Protein AF-A0AAP7FP00-F1 (afdb_monomer_lite)

Structure (mmCIF, N/CA/C/O backbone):
data_AF-A0AAP7FP00-F1
#
_entry.id   AF-A0AAP7FP00-F1
#
loop_
_atom_site.group_PDB
_atom_site.id
_atom_site.type_symbol
_atom_site.label_atom_id
_atom_site.label_alt_id
_atom_site.label_comp_id
_atom_site.label_asym_id
_atom_site.label_entity_id
_atom_site.label_seq_id
_atom_site.pdbx_PDB_ins_code
_atom_site.Cartn_x
_atom_site.Cartn_y
_atom_site.Cartn_z
_atom_site.occupancy
_atom_site.B_iso_or_equiv
_atom_site.auth_seq_id
_atom_site.auth_comp_id
_atom_site.auth_asym_id
_atom_site.auth_atom_id
_atom_site.pdbx_PDB_model_num
ATOM 1 N N . MET A 1 1 ? 30.763 23.351 -30.360 1.00 37.38 1 MET A N 1
ATOM 2 C CA . MET A 1 1 ? 30.564 22.016 -29.754 1.00 37.38 1 MET A CA 1
ATOM 3 C C . MET A 1 1 ? 30.965 22.051 -28.287 1.00 37.38 1 MET A C 1
ATOM 5 O O . MET A 1 1 ? 32.145 21.996 -27.986 1.00 37.38 1 MET A O 1
ATOM 9 N N . LYS A 1 2 ? 30.008 22.188 -27.377 1.00 38.06 2 LYS A N 1
ATOM 10 C CA . LYS A 1 2 ? 30.134 21.856 -25.949 1.00 38.06 2 LYS A CA 1
ATOM 11 C C . LYS A 1 2 ? 28.722 21.447 -25.527 1.00 38.06 2 LYS A C 1
ATOM 13 O O . LYS A 1 2 ? 27.784 21.987 -26.097 1.00 38.06 2 LYS A O 1
ATOM 18 N N . TYR A 1 3 ? 28.586 20.482 -24.622 1.00 38.25 3 TYR A N 1
ATOM 19 C CA . TYR A 1 3 ? 27.339 19.786 -24.247 1.00 38.25 3 TYR A CA 1
ATOM 20 C C . TYR A 1 3 ? 26.974 18.535 -25.073 1.00 38.25 3 TYR A C 1
ATOM 22 O O . TYR A 1 3 ? 25.816 18.309 -25.406 1.00 38.25 3 TYR A O 1
ATOM 30 N N . HIS A 1 4 ? 27.937 17.646 -25.326 1.00 42.97 4 HIS A N 1
ATOM 31 C CA . HIS A 1 4 ? 27.623 16.214 -25.245 1.00 42.97 4 HIS A CA 1
ATOM 32 C C . HIS A 1 4 ? 27.844 15.799 -23.794 1.00 42.97 4 HIS A C 1
ATOM 34 O O . HIS A 1 4 ? 28.919 15.346 -23.430 1.00 42.97 4 HIS A O 1
ATOM 40 N N . ILE A 1 5 ? 26.859 16.091 -22.945 1.00 43.72 5 ILE A N 1
ATOM 41 C CA . ILE A 1 5 ? 26.815 15.535 -21.595 1.00 43.72 5 ILE A CA 1
ATOM 42 C C . ILE A 1 5 ? 26.279 14.115 -21.743 1.00 43.72 5 ILE A C 1
ATOM 44 O O . ILE A 1 5 ? 25.229 13.915 -22.361 1.00 43.72 5 ILE A O 1
ATOM 48 N N . ASP A 1 6 ? 27.019 13.159 -21.196 1.00 47.84 6 ASP A N 1
ATOM 49 C CA . ASP A 1 6 ? 26.697 11.745 -21.054 1.00 47.84 6 ASP A CA 1
ATOM 50 C C . ASP A 1 6 ? 25.234 11.504 -20.663 1.00 47.84 6 ASP A C 1
ATOM 52 O O . ASP A 1 6 ? 24.853 11.476 -19.491 1.00 47.84 6 ASP A O 1
ATOM 56 N N . SER A 1 7 ? 24.370 11.315 -21.666 1.00 55.03 7 SER A N 1
ATOM 57 C CA . SER A 1 7 ? 22.957 11.018 -21.405 1.00 55.03 7 SER A CA 1
ATOM 58 C C . SER A 1 7 ? 22.796 9.677 -20.682 1.00 55.03 7 SER A C 1
ATOM 60 O O . SER A 1 7 ? 21.830 9.487 -19.953 1.00 55.03 7 SER A O 1
ATOM 62 N N . THR A 1 8 ? 23.768 8.770 -20.819 1.00 53.62 8 THR A N 1
ATOM 63 C CA . THR A 1 8 ? 23.785 7.460 -20.164 1.00 53.62 8 THR A CA 1
ATOM 64 C C . THR A 1 8 ? 24.099 7.538 -18.672 1.00 53.62 8 THR A C 1
ATOM 66 O O . THR A 1 8 ? 23.373 6.918 -17.901 1.00 53.62 8 THR A O 1
ATOM 69 N N . GLU A 1 9 ? 25.082 8.333 -18.238 1.00 54.38 9 GLU A N 1
ATOM 70 C CA . GLU A 1 9 ? 25.402 8.485 -16.806 1.00 54.38 9 GLU A CA 1
ATOM 71 C C . GLU A 1 9 ? 24.261 9.168 -16.040 1.00 54.38 9 GLU A C 1
ATOM 73 O O . GLU A 1 9 ? 23.864 8.715 -14.965 1.00 54.38 9 GLU A O 1
ATOM 78 N N . ASN A 1 10 ? 23.646 10.197 -16.633 1.00 59.78 10 ASN A N 1
ATOM 79 C CA . ASN A 1 10 ? 22.464 10.843 -16.056 1.00 59.78 10 ASN A CA 1
ATOM 80 C C . ASN A 1 10 ? 21.266 9.882 -15.951 1.00 59.78 10 ASN A C 1
ATOM 82 O O . ASN A 1 10 ? 20.511 9.923 -14.977 1.00 59.78 10 ASN A O 1
ATOM 86 N N . LEU A 1 11 ? 21.089 8.989 -16.930 1.00 58.97 11 LEU A N 1
ATOM 87 C CA . LEU A 1 11 ? 20.065 7.943 -16.869 1.00 58.97 11 LEU A CA 1
ATOM 88 C C . LEU A 1 11 ? 20.378 6.910 -15.775 1.00 58.97 11 LEU A C 1
ATOM 90 O O . LEU A 1 11 ? 19.474 6.515 -15.040 1.00 58.97 11 LEU A O 1
ATOM 94 N N . GLU A 1 12 ? 21.633 6.494 -15.617 1.00 60.78 12 GLU A N 1
ATOM 95 C CA . GLU A 1 12 ? 22.056 5.528 -14.593 1.00 60.78 12 GLU A CA 1
ATOM 96 C C . GLU A 1 12 ? 21.950 6.074 -13.166 1.00 60.78 12 GLU A C 1
ATOM 98 O O . GLU A 1 12 ? 21.485 5.365 -12.261 1.00 60.78 12 GLU A O 1
ATOM 103 N N . PHE A 1 13 ? 22.290 7.349 -12.969 1.00 58.84 13 PHE A N 1
ATOM 104 C CA . PHE A 1 13 ? 22.076 8.059 -11.713 1.00 58.84 13 PHE A CA 1
ATOM 105 C C . PHE A 1 13 ? 20.584 8.100 -11.348 1.00 58.84 13 PHE A C 1
ATOM 107 O O . PHE A 1 13 ? 20.200 7.732 -10.233 1.00 58.84 13 PHE A O 1
ATOM 114 N N . ASN A 1 14 ? 19.722 8.441 -12.312 1.00 66.62 14 ASN A N 1
ATOM 115 C CA . ASN A 1 14 ? 18.273 8.484 -12.111 1.00 66.62 14 ASN A CA 1
ATOM 116 C C . ASN A 1 14 ? 17.673 7.102 -11.801 1.00 66.62 14 ASN A C 1
ATOM 118 O O . ASN A 1 14 ? 16.837 6.990 -10.904 1.00 66.62 14 ASN A O 1
ATOM 122 N N . ILE A 1 15 ? 18.136 6.031 -12.461 1.00 66.44 15 ILE A N 1
ATOM 123 C CA . ILE A 1 15 ? 17.717 4.652 -12.144 1.00 66.44 15 ILE A CA 1
ATOM 124 C C . ILE A 1 15 ? 18.104 4.277 -10.715 1.00 66.44 15 ILE A C 1
ATOM 126 O O . ILE A 1 15 ? 17.307 3.677 -9.993 1.00 66.44 15 ILE A O 1
ATOM 130 N N . SER A 1 16 ? 19.338 4.580 -10.310 1.00 69.94 16 SER A N 1
ATOM 131 C CA . SER A 1 16 ? 19.844 4.234 -8.980 1.00 69.94 16 SER A CA 1
ATOM 132 C C . SER A 1 16 ? 19.058 4.952 -7.884 1.00 69.94 16 SER A C 1
ATOM 134 O O . SER A 1 16 ? 18.719 4.345 -6.866 1.00 69.94 16 SER A O 1
ATOM 136 N N . ASN A 1 17 ? 18.690 6.212 -8.122 1.00 75.25 17 ASN A N 1
ATOM 137 C CA . ASN A 1 17 ? 17.826 6.969 -7.225 1.00 75.25 17 ASN A CA 1
ATOM 138 C C . ASN A 1 17 ? 16.401 6.394 -7.169 1.00 75.25 17 ASN A C 1
ATOM 140 O O . ASN A 1 17 ? 15.854 6.222 -6.081 1.00 75.25 17 ASN A O 1
ATOM 144 N N . GLU A 1 18 ? 15.815 6.019 -8.309 1.00 72.94 18 GLU A N 1
ATOM 145 C CA . GLU A 1 18 ? 14.490 5.385 -8.324 1.00 72.94 18 GLU A CA 1
ATOM 146 C C . GLU A 1 18 ? 14.483 3.993 -7.685 1.00 72.94 18 GLU A C 1
ATOM 148 O O . GLU A 1 18 ? 13.522 3.643 -7.007 1.00 72.94 18 GLU A O 1
ATOM 153 N N . LYS A 1 19 ? 15.570 3.215 -7.786 1.00 73.69 19 LYS A N 1
ATOM 154 C CA . LYS A 1 19 ? 15.710 1.953 -7.038 1.00 73.69 19 LYS A CA 1
ATOM 155 C C . LYS A 1 19 ? 15.646 2.178 -5.526 1.00 73.69 19 LYS A C 1
ATOM 157 O O . LYS A 1 19 ? 14.977 1.419 -4.832 1.00 73.69 19 LYS A O 1
ATOM 162 N N . ARG A 1 20 ? 16.312 3.217 -5.007 1.00 78.44 20 ARG A N 1
ATOM 163 C CA . ARG A 1 20 ? 16.251 3.557 -3.573 1.00 78.44 20 ARG A CA 1
ATOM 164 C C . ARG A 1 20 ? 14.840 3.966 -3.157 1.00 78.44 20 ARG A C 1
ATOM 166 O O . ARG A 1 20 ? 14.362 3.508 -2.123 1.00 78.44 20 ARG A O 1
ATOM 173 N N . LYS A 1 21 ? 14.160 4.767 -3.981 1.00 82.38 21 LYS A N 1
ATOM 174 C CA . LYS A 1 21 ? 12.763 5.150 -3.742 1.00 82.38 21 LYS A CA 1
ATOM 175 C C . LYS A 1 21 ? 11.804 3.960 -3.812 1.00 82.38 21 LYS A C 1
ATOM 177 O O . LYS A 1 21 ? 10.871 3.921 -3.028 1.00 82.38 21 LYS A O 1
ATOM 182 N N . ASP A 1 22 ? 12.034 2.974 -4.679 1.00 80.94 22 ASP A N 1
ATOM 183 C CA . ASP A 1 22 ? 11.226 1.744 -4.720 1.00 80.94 22 ASP A CA 1
ATOM 184 C C . ASP A 1 22 ? 11.371 0.909 -3.450 1.00 80.94 22 ASP A C 1
ATOM 186 O O . ASP A 1 22 ? 10.375 0.445 -2.905 1.00 80.94 22 ASP A O 1
ATOM 190 N N . VAL A 1 23 ? 12.600 0.746 -2.950 1.00 84.00 23 VAL A N 1
ATOM 191 C CA . VAL A 1 23 ? 12.840 0.048 -1.677 1.00 84.00 23 VAL A CA 1
ATOM 192 C C . VAL A 1 23 ? 12.149 0.782 -0.528 1.00 84.00 23 VAL A C 1
ATOM 194 O O . VAL A 1 23 ? 11.542 0.149 0.332 1.00 84.00 23 VAL A O 1
ATOM 197 N N . GLN A 1 24 ? 12.204 2.115 -0.531 1.00 87.31 24 GLN A N 1
ATOM 198 C CA . GLN A 1 24 ? 11.508 2.938 0.452 1.00 87.31 24 GLN A CA 1
ATOM 199 C C . GLN A 1 24 ? 9.979 2.778 0.352 1.00 87.31 24 GLN A C 1
ATOM 201 O O . GLN A 1 24 ? 9.337 2.501 1.361 1.00 87.31 24 GLN A O 1
ATOM 206 N N . ARG A 1 25 ? 9.407 2.837 -0.858 1.00 87.62 25 ARG A N 1
ATOM 207 C CA . ARG A 1 25 ? 7.975 2.602 -1.108 1.00 87.62 25 ARG A CA 1
ATOM 208 C C . ARG A 1 25 ? 7.524 1.213 -0.654 1.00 87.62 25 ARG A C 1
ATOM 210 O O . ARG A 1 25 ? 6.449 1.086 -0.084 1.00 87.62 25 ARG A O 1
ATOM 217 N N . ALA A 1 26 ? 8.336 0.176 -0.863 1.00 86.38 26 ALA A N 1
ATOM 218 C CA . ALA A 1 26 ? 8.019 -1.177 -0.405 1.00 86.38 26 ALA A CA 1
ATOM 219 C C . ALA A 1 26 ? 7.906 -1.255 1.128 1.00 86.38 26 ALA A C 1
ATOM 221 O O . ALA A 1 26 ? 6.952 -1.836 1.642 1.00 86.38 26 ALA A O 1
ATOM 222 N N . ARG A 1 27 ? 8.824 -0.604 1.856 1.00 90.06 27 ARG A N 1
ATOM 223 C CA . ARG A 1 27 ? 8.760 -0.496 3.326 1.00 90.06 27 ARG A CA 1
ATOM 224 C C . ARG A 1 27 ? 7.546 0.303 3.794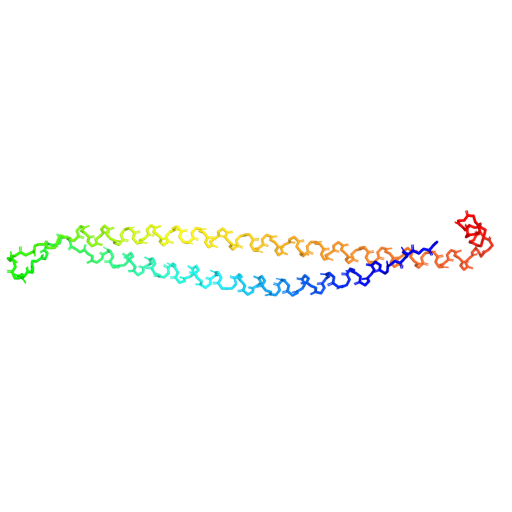 1.00 90.06 27 ARG A C 1
ATOM 226 O O . ARG A 1 27 ? 6.912 -0.055 4.783 1.00 90.06 27 ARG A O 1
ATOM 233 N N . GLU A 1 28 ? 7.210 1.378 3.086 1.00 91.75 28 GLU A N 1
ATOM 234 C CA . GLU A 1 28 ? 6.014 2.177 3.370 1.00 91.75 28 GLU A CA 1
ATOM 235 C C . GLU A 1 28 ? 4.735 1.357 3.167 1.00 91.75 28 GLU A C 1
ATOM 237 O O . GLU A 1 28 ? 3.857 1.390 4.023 1.00 91.75 28 GLU A O 1
ATOM 242 N N . ILE A 1 29 ? 4.651 0.551 2.102 1.00 89.44 29 ILE A N 1
ATOM 243 C CA . ILE A 1 29 ? 3.530 -0.375 1.874 1.00 89.44 29 ILE A CA 1
ATOM 244 C C . ILE A 1 29 ? 3.418 -1.395 3.013 1.00 89.44 29 ILE A C 1
ATOM 246 O O . ILE A 1 29 ? 2.321 -1.632 3.511 1.00 89.44 29 ILE A O 1
ATOM 250 N N . GLU A 1 30 ? 4.530 -1.987 3.449 1.00 92.56 30 GLU A N 1
ATOM 251 C CA . GLU A 1 30 ? 4.553 -2.938 4.569 1.00 92.56 30 GLU A CA 1
ATOM 252 C C . GLU A 1 30 ? 4.079 -2.293 5.881 1.00 92.56 30 GLU A C 1
ATOM 254 O O . GLU A 1 30 ? 3.247 -2.853 6.600 1.00 92.56 30 GLU A O 1
ATOM 259 N N . THR A 1 31 ? 4.534 -1.069 6.147 1.00 94.81 31 THR A N 1
ATOM 260 C CA . THR A 1 31 ? 4.112 -0.277 7.309 1.00 94.81 31 THR A CA 1
ATOM 261 C C . THR A 1 31 ? 2.613 0.030 7.252 1.00 94.81 31 THR A C 1
ATOM 263 O O . THR A 1 31 ? 1.894 -0.199 8.223 1.00 94.81 31 THR A O 1
ATOM 266 N N . VAL A 1 32 ? 2.107 0.485 6.101 1.00 90.69 32 VAL A N 1
ATOM 267 C CA . VAL A 1 32 ? 0.676 0.765 5.900 1.00 90.69 32 VAL A CA 1
ATOM 268 C C . VAL A 1 32 ? -0.162 -0.505 6.051 1.00 90.69 32 VAL A C 1
ATOM 270 O O . VAL A 1 32 ? -1.202 -0.464 6.700 1.00 90.69 32 VAL A O 1
ATOM 273 N N . ASN A 1 33 ? 0.289 -1.644 5.520 1.00 90.19 33 ASN A N 1
ATOM 274 C CA . ASN A 1 33 ? -0.396 -2.929 5.691 1.00 90.19 33 ASN A CA 1
ATOM 275 C C . ASN A 1 33 ? -0.469 -3.353 7.162 1.00 90.19 33 ASN A C 1
ATOM 277 O O . ASN A 1 33 ? -1.507 -3.842 7.604 1.00 90.19 33 ASN A O 1
ATOM 281 N N . THR A 1 34 ? 0.609 -3.136 7.916 1.00 95.69 34 THR A N 1
ATOM 282 C CA . THR A 1 34 ? 0.637 -3.408 9.357 1.00 95.69 34 THR A CA 1
ATOM 283 C C . THR A 1 34 ? -0.398 -2.547 10.076 1.00 95.69 34 THR A C 1
ATOM 285 O O . THR A 1 34 ? -1.231 -3.081 10.799 1.00 95.69 34 THR A 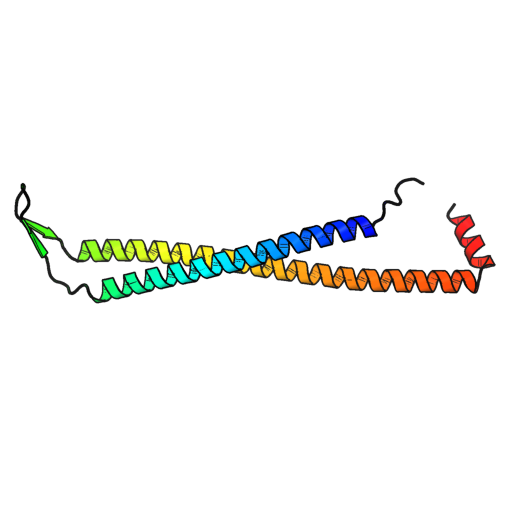O 1
ATOM 288 N N . ASN A 1 35 ? -0.432 -1.242 9.791 1.00 92.88 35 ASN A N 1
ATOM 289 C CA . ASN A 1 35 ? -1.413 -0.325 10.376 1.00 92.88 35 ASN A CA 1
ATOM 290 C C . ASN A 1 35 ? -2.856 -0.700 10.009 1.00 92.88 35 ASN A C 1
ATOM 292 O O . ASN A 1 35 ? -3.719 -0.685 10.878 1.00 92.88 35 ASN A O 1
ATOM 296 N N . ILE A 1 36 ? -3.119 -1.091 8.756 1.00 86.56 36 ILE A N 1
ATOM 297 C CA . ILE A 1 36 ? -4.440 -1.575 8.318 1.00 86.56 36 ILE A CA 1
ATOM 298 C C . ILE A 1 36 ? -4.885 -2.781 9.150 1.00 86.56 36 ILE A C 1
ATOM 300 O O . ILE A 1 36 ? -6.039 -2.837 9.572 1.00 86.56 36 ILE A O 1
ATOM 304 N N . ASN A 1 37 ? -3.992 -3.748 9.371 1.00 87.44 37 ASN A N 1
ATOM 305 C CA . ASN A 1 37 ? -4.313 -4.939 10.153 1.00 87.44 37 ASN A CA 1
ATOM 306 C C . ASN A 1 37 ? -4.572 -4.578 11.618 1.00 87.44 37 ASN A C 1
ATOM 308 O O . ASN A 1 37 ? -5.611 -4.958 12.145 1.00 87.44 37 ASN A O 1
ATOM 312 N N . THR A 1 38 ? -3.717 -3.754 12.227 1.00 92.62 38 THR A N 1
ATOM 313 C CA . THR A 1 38 ? -3.922 -3.262 13.597 1.00 92.62 38 THR A CA 1
ATOM 314 C C . THR A 1 38 ? -5.258 -2.532 13.745 1.00 92.62 38 THR A C 1
ATOM 316 O O . THR A 1 38 ? -6.019 -2.829 14.660 1.00 92.62 38 THR A O 1
ATOM 319 N N . THR A 1 39 ? -5.600 -1.626 12.822 1.00 77.31 39 THR A N 1
ATOM 320 C CA . THR A 1 39 ? -6.889 -0.915 12.840 1.00 77.31 39 THR A CA 1
ATOM 321 C C . THR A 1 39 ? -8.068 -1.882 12.721 1.00 77.31 39 THR A C 1
ATOM 323 O O . THR A 1 39 ? -9.057 -1.723 13.430 1.00 77.31 39 THR A O 1
ATOM 326 N N . ARG A 1 40 ? -7.978 -2.912 11.870 1.00 77.44 40 ARG A N 1
ATOM 327 C CA . ARG A 1 40 ? -9.025 -3.944 11.762 1.00 77.44 40 ARG A CA 1
ATOM 328 C C . ARG A 1 40 ? -9.178 -4.748 13.048 1.00 77.44 40 ARG A C 1
ATOM 330 O O . ARG A 1 40 ? -10.308 -4.990 13.463 1.00 77.44 40 ARG A O 1
ATOM 337 N N . ASP A 1 41 ? -8.074 -5.123 13.681 1.00 86.62 41 ASP A N 1
ATOM 338 C CA . ASP A 1 41 ? -8.097 -5.860 14.944 1.00 86.62 41 ASP A CA 1
ATOM 339 C C . ASP A 1 41 ? -8.724 -5.013 16.062 1.00 86.62 41 ASP A C 1
ATOM 341 O O . ASP A 1 41 ? -9.590 -5.492 16.794 1.00 86.62 41 ASP A O 1
ATOM 345 N N . GLU A 1 4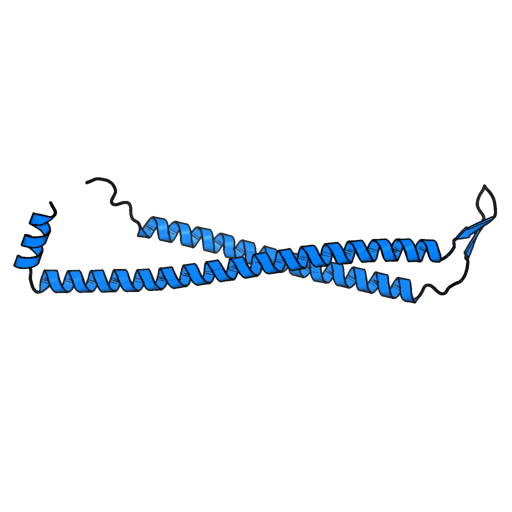2 ? -8.379 -3.724 16.143 1.00 83.81 42 GLU A N 1
ATOM 346 C CA . GLU A 1 42 ? -9.005 -2.775 17.073 1.00 83.81 42 GLU A CA 1
ATOM 347 C C . GLU A 1 42 ? -10.513 -2.637 16.830 1.00 83.81 42 GLU A C 1
ATOM 349 O O . GLU A 1 42 ? -11.297 -2.650 17.783 1.00 83.81 42 GLU A O 1
ATOM 354 N N . MET A 1 43 ? -10.938 -2.551 15.564 1.00 76.19 43 MET A N 1
ATOM 355 C CA . MET A 1 43 ? -12.358 -2.526 15.203 1.00 76.19 43 MET A CA 1
ATOM 356 C C . MET A 1 43 ? -13.072 -3.808 15.645 1.00 76.19 43 MET A C 1
ATOM 358 O O . MET A 1 43 ? -14.151 -3.724 16.227 1.00 76.19 43 MET A O 1
ATOM 362 N N . LEU A 1 44 ? -12.473 -4.984 15.427 1.00 78.00 44 LEU A N 1
ATOM 363 C CA . LEU A 1 44 ? -13.046 -6.271 15.837 1.00 78.00 44 LEU A CA 1
ATOM 364 C C . LEU A 1 44 ? -13.187 -6.379 17.358 1.00 78.00 44 LEU A C 1
ATOM 366 O O . LEU A 1 44 ? -14.246 -6.777 17.841 1.00 78.00 44 LEU A O 1
ATOM 370 N N . ILE A 1 45 ? -12.163 -5.977 18.116 1.00 80.81 45 ILE A N 1
ATOM 371 C CA . ILE A 1 45 ? -12.205 -5.941 19.587 1.00 80.81 45 ILE A CA 1
ATOM 372 C C . ILE A 1 45 ? -13.324 -5.010 20.066 1.00 80.81 45 ILE A C 1
ATOM 374 O O . ILE A 1 45 ? -14.061 -5.331 21.001 1.00 80.81 45 ILE A O 1
ATOM 378 N N . LEU A 1 46 ? -13.471 -3.853 19.421 1.00 79.44 46 LEU A N 1
ATOM 379 C CA . LEU A 1 46 ? -14.495 -2.878 19.768 1.00 79.44 46 LEU A CA 1
ATOM 380 C C . LEU A 1 46 ? -15.904 -3.402 19.468 1.00 79.44 46 LEU A C 1
ATOM 382 O O . LEU A 1 46 ? -16.796 -3.258 20.301 1.00 79.44 46 LEU A O 1
ATOM 386 N N . MET A 1 47 ? -16.097 -4.055 18.320 1.00 73.00 47 MET A N 1
ATOM 387 C CA . MET A 1 47 ? -17.360 -4.698 17.948 1.00 73.00 47 MET A CA 1
ATOM 388 C C . MET A 1 47 ? -17.715 -5.856 18.891 1.00 73.00 47 MET A C 1
ATOM 390 O O . MET A 1 47 ? -18.865 -5.962 19.314 1.00 73.00 47 MET A O 1
ATOM 394 N N . ASP A 1 48 ? -16.742 -6.685 19.277 1.00 79.06 48 ASP A N 1
ATOM 395 C CA . ASP A 1 48 ? -16.924 -7.759 20.261 1.00 79.06 48 ASP A CA 1
ATOM 396 C C . ASP A 1 48 ? -17.322 -7.196 21.636 1.00 79.06 48 ASP A C 1
ATOM 398 O O . ASP A 1 48 ? -18.302 -7.646 22.234 1.00 79.06 48 ASP A O 1
ATOM 402 N N . SER A 1 49 ? -16.649 -6.137 22.097 1.00 79.19 49 SER A N 1
ATOM 403 C CA . SER A 1 49 ? -17.022 -5.395 23.310 1.00 79.19 49 SER A CA 1
ATOM 404 C C . SER A 1 49 ? -18.453 -4.852 23.232 1.00 79.19 49 SER A C 1
ATOM 406 O O . SER A 1 49 ? -19.232 -5.010 24.173 1.00 79.19 49 SER A O 1
ATOM 408 N N . MET A 1 50 ? -18.838 -4.276 22.088 1.00 74.25 50 MET A N 1
ATOM 409 C CA . MET A 1 50 ? -20.195 -3.777 21.850 1.00 74.25 50 MET A CA 1
ATOM 410 C C . MET A 1 50 ? -21.251 -4.882 21.840 1.00 74.25 50 MET A C 1
ATOM 412 O O . MET A 1 50 ? -22.347 -4.658 22.345 1.00 74.25 50 MET A O 1
ATOM 416 N N . SER A 1 51 ? -20.927 -6.073 21.337 1.00 72.69 51 SER A N 1
ATOM 417 C CA . SER A 1 51 ? -21.848 -7.217 21.318 1.00 72.69 51 SER A CA 1
ATOM 418 C C . SER A 1 51 ? -22.162 -7.782 22.711 1.00 72.69 51 SER A C 1
ATOM 420 O O . SER A 1 51 ? -23.209 -8.393 22.905 1.00 72.69 51 SER A O 1
ATOM 422 N N . LYS A 1 52 ? -21.272 -7.554 23.688 1.00 75.50 52 LYS A N 1
ATOM 423 C CA . LYS A 1 52 ? -21.386 -8.030 25.079 1.00 75.50 52 LYS A CA 1
ATOM 424 C C . LYS A 1 52 ? -22.089 -7.037 26.009 1.00 75.50 52 LYS A C 1
ATOM 426 O O . LYS A 1 52 ? -22.321 -7.351 27.175 1.00 75.50 52 LYS A O 1
ATOM 431 N N . MET A 1 53 ? -22.407 -5.839 25.520 1.00 72.25 53 MET A N 1
ATOM 432 C CA . MET A 1 53 ? -23.135 -4.821 26.276 1.00 72.25 53 MET A CA 1
ATOM 433 C C . MET A 1 53 ? -24.639 -5.155 26.307 1.00 72.25 53 MET A C 1
ATOM 435 O O . MET A 1 53 ? -25.399 -4.690 25.463 1.00 72.25 53 MET A O 1
ATOM 439 N N . ASP A 1 54 ? -25.065 -5.974 27.274 1.00 56.59 54 ASP A N 1
ATOM 440 C CA . ASP A 1 54 ? -26.478 -6.312 27.525 1.00 56.59 54 ASP A CA 1
ATOM 441 C C . ASP A 1 54 ? -27.189 -5.195 28.308 1.00 56.59 54 ASP A C 1
ATOM 443 O O . ASP A 1 54 ? -26.667 -4.750 29.327 1.00 56.59 54 ASP A O 1
ATOM 447 N N . GLY A 1 55 ? -28.362 -4.756 27.832 1.00 56.16 55 GLY A N 1
ATOM 448 C CA . GLY A 1 55 ? -29.072 -3.485 28.084 1.00 56.16 55 GLY A CA 1
ATOM 449 C C . GLY A 1 55 ? -29.513 -3.158 29.521 1.00 56.16 55 GLY A C 1
ATOM 450 O O . GLY A 1 55 ? -30.632 -2.701 29.744 1.00 56.16 55 GLY A O 1
ATOM 451 N N . THR A 1 56 ? -28.637 -3.340 30.500 1.00 57.62 56 THR A N 1
ATOM 452 C CA . THR A 1 56 ? -28.852 -3.076 31.923 1.00 57.62 56 THR A CA 1
ATOM 453 C C . THR A 1 56 ? -28.287 -1.714 32.348 1.00 57.62 56 THR A C 1
ATOM 455 O O . THR A 1 56 ? -27.245 -1.257 31.882 1.00 57.62 56 THR A O 1
ATOM 458 N N . VAL A 1 57 ? -28.999 -1.016 33.234 1.00 57.84 57 VAL A N 1
ATOM 459 C CA . VAL A 1 57 ? -28.540 0.249 33.830 1.00 57.84 57 VAL A CA 1
ATOM 460 C C . VAL A 1 57 ? -27.686 -0.085 35.048 1.00 57.84 57 VAL A C 1
ATOM 462 O O . VAL A 1 57 ? -28.168 -0.754 35.962 1.00 57.84 57 VAL A O 1
ATOM 465 N N . THR A 1 58 ? -26.435 0.380 35.085 1.00 63.81 58 THR A N 1
ATOM 466 C CA . THR A 1 58 ? -25.597 0.249 36.282 1.00 63.81 58 THR A CA 1
ATOM 467 C C . THR A 1 58 ? -25.713 1.497 37.144 1.00 63.81 58 THR A C 1
ATOM 469 O O . THR A 1 58 ? -25.782 2.625 36.653 1.00 63.81 58 THR A O 1
ATOM 472 N N . TYR A 1 59 ? -25.765 1.290 38.456 1.00 60.09 59 TYR A N 1
ATOM 473 C CA . TYR A 1 59 ? -25.894 2.355 39.438 1.00 60.09 59 TYR A CA 1
ATOM 474 C C . TYR A 1 59 ? -24.646 2.395 40.312 1.00 60.09 59 TYR A C 1
ATOM 476 O O . TYR A 1 59 ? -24.281 1.395 40.926 1.00 60.09 59 TYR A O 1
ATOM 484 N N . GLU A 1 60 ? -24.015 3.560 40.406 1.00 73.00 60 GLU A N 1
ATOM 485 C CA . GLU A 1 60 ? -22.832 3.784 41.233 1.00 73.00 60 GLU A CA 1
ATOM 486 C C . GLU A 1 60 ? -23.126 4.850 42.290 1.00 73.00 60 GLU A C 1
ATOM 488 O O . GLU A 1 60 ? -23.692 5.908 42.001 1.00 73.00 60 GLU A O 1
ATOM 493 N N . HIS A 1 61 ? -22.738 4.587 43.537 1.00 58.22 61 HIS A N 1
ATOM 494 C CA . HIS A 1 61 ? -22.809 5.592 44.593 1.00 58.22 61 HIS A CA 1
ATOM 495 C C . HIS A 1 61 ? -21.667 6.599 44.434 1.00 58.22 61 HIS A C 1
ATOM 497 O O . HIS A 1 61 ? -20.494 6.233 44.446 1.00 58.22 61 HIS A O 1
ATOM 503 N N . SER A 1 62 ? -22.011 7.880 44.327 1.00 75.44 62 SER A N 1
ATOM 504 C CA . SER A 1 62 ? -21.059 8.991 44.305 1.00 75.44 62 SER A CA 1
ATOM 505 C C . SER A 1 62 ? -21.255 9.902 45.520 1.00 75.44 62 SER A C 1
ATOM 507 O O . SER A 1 62 ? -22.310 9.890 46.155 1.00 75.44 62 SER A O 1
ATOM 509 N N . LYS A 1 63 ? -20.273 10.771 45.803 1.00 78.94 63 LYS A N 1
ATOM 510 C CA . LYS A 1 63 ? -20.394 11.842 46.817 1.00 78.94 63 LYS A CA 1
ATOM 511 C C . LYS A 1 63 ? -21.598 12.775 46.596 1.00 78.94 63 LYS A C 1
ATOM 513 O O . LYS A 1 63 ? -21.969 13.493 47.517 1.00 78.94 63 LYS A O 1
ATOM 518 N N . HIS A 1 64 ? -22.187 12.770 45.400 1.00 76.06 64 HIS A N 1
ATOM 519 C CA . HIS A 1 64 ? -23.313 13.618 45.006 1.00 76.06 64 HIS A CA 1
ATOM 520 C C . HIS A 1 64 ? -24.626 12.834 44.820 1.00 76.06 64 HIS A C 1
ATOM 522 O O . HIS A 1 64 ? -25.594 13.390 44.311 1.00 76.06 64 HIS A O 1
ATOM 528 N N . GLY A 1 65 ? -24.672 11.559 45.229 1.00 73.50 65 GLY A N 1
ATOM 529 C CA . GLY A 1 65 ? -25.850 10.693 45.129 1.00 73.50 65 GLY A CA 1
ATOM 530 C C . GLY A 1 65 ? -25.668 9.496 44.192 1.00 73.50 65 GLY A C 1
ATOM 531 O O . GLY A 1 65 ? -24.551 9.157 43.788 1.00 73.50 65 GLY A O 1
ATOM 532 N N . LEU A 1 66 ? -26.787 8.844 43.870 1.00 58.06 66 LEU A N 1
ATOM 533 C CA . LEU A 1 66 ? -26.877 7.664 43.006 1.00 58.06 66 LEU A CA 1
ATOM 534 C C . LEU A 1 66 ? -26.704 8.077 41.533 1.00 58.06 66 LEU A C 1
ATOM 536 O O . LEU A 1 66 ? -27.557 8.765 40.974 1.00 58.06 66 LEU A O 1
ATOM 540 N N . LYS A 1 67 ? -25.597 7.675 40.902 1.00 65.12 67 LYS A N 1
ATOM 541 C CA . LYS A 1 67 ? -25.318 7.926 39.485 1.00 65.12 67 LYS A CA 1
ATOM 542 C C . LYS A 1 67 ? -25.757 6.716 38.665 1.00 65.12 67 LYS A C 1
ATOM 544 O O . LYS A 1 67 ? -25.205 5.633 38.828 1.00 65.12 67 LYS A O 1
ATOM 549 N N . ALA A 1 68 ? -26.732 6.902 37.782 1.00 54.06 68 ALA A N 1
ATOM 550 C CA . ALA A 1 68 ? -27.078 5.908 36.771 1.00 54.06 68 ALA A CA 1
ATOM 551 C C . ALA A 1 68 ? -26.144 6.065 35.559 1.00 54.06 68 ALA A C 1
ATOM 553 O O . ALA A 1 68 ? -26.110 7.132 34.943 1.00 54.06 68 ALA A O 1
ATOM 554 N N . ASN A 1 69 ? -25.394 5.021 35.213 1.00 61.38 69 ASN A N 1
ATOM 555 C CA . ASN A 1 69 ? -24.641 4.929 33.966 1.00 61.38 69 ASN A CA 1
ATOM 556 C C . ASN A 1 69 ? -25.484 4.119 32.969 1.00 61.38 69 ASN A C 1
ATOM 558 O O . ASN A 1 69 ? -25.654 2.906 33.096 1.00 61.38 69 ASN A O 1
ATOM 562 N N . TYR A 1 70 ? -26.054 4.804 31.977 1.00 58.00 70 TYR A N 1
ATOM 563 C CA . TYR A 1 70 ? -26.767 4.149 30.884 1.00 58.00 70 TYR A CA 1
ATOM 564 C C . TYR A 1 70 ? -25.749 3.547 29.910 1.00 58.00 70 TYR A C 1
ATOM 566 O O . TYR A 1 70 ? -24.915 4.276 29.370 1.00 58.00 70 TYR A O 1
ATOM 574 N N . LEU A 1 71 ? -25.858 2.248 29.612 1.00 58.88 71 LEU A N 1
ATOM 575 C CA . LEU A 1 71 ? -25.055 1.575 28.578 1.00 58.88 71 LEU A CA 1
ATOM 576 C C . LEU A 1 71 ? -25.084 2.284 27.214 1.00 58.88 71 LEU A C 1
ATOM 578 O O . LEU A 1 71 ? -24.120 2.192 26.458 1.00 58.88 71 LEU A O 1
ATOM 582 N N . TYR A 1 72 ? -26.129 3.068 26.926 1.00 58.59 72 TYR A N 1
ATOM 583 C CA . TYR A 1 72 ? -26.206 3.905 25.726 1.00 58.59 72 TYR A CA 1
ATOM 584 C C . TYR A 1 72 ? -25.044 4.900 25.585 1.00 58.59 72 TYR A C 1
ATOM 586 O O . TYR A 1 72 ? -24.630 5.163 24.459 1.00 58.59 72 TYR A O 1
ATOM 594 N N . ALA A 1 73 ? -24.484 5.427 26.682 1.00 63.78 73 ALA A N 1
ATOM 595 C CA . ALA A 1 73 ? -23.325 6.321 26.615 1.00 63.78 73 ALA A CA 1
ATOM 596 C C . ALA A 1 73 ? -22.052 5.559 26.199 1.00 63.78 73 ALA A C 1
ATOM 598 O O . ALA A 1 73 ? -21.364 5.977 25.272 1.00 63.78 73 ALA A O 1
ATOM 599 N N . GLY A 1 74 ? -21.795 4.389 26.799 1.00 71.69 74 GLY A N 1
ATOM 600 C CA . GLY A 1 74 ? -20.658 3.534 26.429 1.00 71.69 74 GLY A CA 1
ATOM 601 C C . GLY A 1 74 ? -20.764 2.984 25.001 1.00 71.69 74 GLY A C 1
ATOM 602 O O . GLY A 1 74 ? -19.779 2.956 24.263 1.00 71.69 74 GLY A O 1
ATOM 603 N N . TYR A 1 75 ? -21.975 2.623 24.570 1.00 71.56 75 TYR A N 1
ATOM 604 C CA . TYR A 1 75 ? -22.245 2.217 23.193 1.00 71.56 75 TYR A CA 1
ATOM 605 C C . TYR A 1 75 ? -22.048 3.373 22.201 1.00 71.56 75 TYR A C 1
ATOM 607 O O . TYR A 1 75 ? -21.440 3.180 21.146 1.00 71.56 75 TYR A O 1
ATOM 615 N N . ALA A 1 76 ? -22.514 4.584 22.527 1.00 72.62 76 ALA A N 1
ATOM 616 C CA . ALA A 1 76 ? -22.321 5.771 21.693 1.00 72.62 76 ALA A CA 1
ATOM 617 C C . ALA A 1 76 ? -20.836 6.145 21.559 1.00 72.62 76 ALA A C 1
ATOM 619 O O . ALA A 1 76 ? -20.371 6.426 20.451 1.00 72.62 76 ALA A O 1
ATOM 620 N N . ASP A 1 77 ? -20.076 6.073 22.653 1.00 81.00 77 ASP A N 1
ATOM 621 C CA . ASP A 1 77 ? -18.632 6.313 22.654 1.00 81.00 77 ASP A CA 1
ATOM 622 C C . ASP A 1 77 ? -17.891 5.287 21.789 1.00 81.00 77 ASP A C 1
ATOM 624 O O . ASP A 1 77 ? -17.053 5.658 20.963 1.00 81.00 77 ASP A O 1
ATOM 628 N N . ASN A 1 78 ? -18.223 4.000 21.920 1.00 79.31 78 ASN A N 1
ATOM 629 C CA . ASN A 1 78 ? -17.628 2.948 21.095 1.00 79.31 78 ASN A CA 1
ATOM 630 C C . ASN A 1 78 ? -18.040 3.073 19.621 1.00 79.31 78 ASN A C 1
ATOM 632 O O . ASN A 1 78 ? -17.199 2.929 18.742 1.00 79.31 78 ASN A O 1
ATOM 636 N N . THR A 1 79 ? -19.279 3.466 19.327 1.00 72.50 79 THR A N 1
ATOM 637 C CA . THR A 1 79 ? -19.716 3.756 17.950 1.00 72.50 79 THR A CA 1
ATOM 638 C C . THR A 1 79 ? -18.926 4.924 17.346 1.00 72.50 79 THR A C 1
ATOM 640 O O . THR A 1 79 ? -18.519 4.878 16.187 1.00 72.50 79 THR A O 1
ATOM 643 N N . SER A 1 80 ? -18.673 5.978 18.128 1.00 80.69 80 SER A N 1
ATOM 644 C CA . SER A 1 80 ? -17.861 7.126 17.704 1.00 80.69 80 SER A CA 1
ATOM 645 C C . SER A 1 80 ? -16.408 6.726 17.426 1.00 80.69 80 SER A C 1
ATOM 647 O O . SER A 1 80 ? -15.830 7.136 16.418 1.00 80.69 80 SER A O 1
ATOM 649 N N . LYS A 1 81 ? -15.822 5.879 18.283 1.00 84.88 81 LYS A N 1
ATOM 650 C CA . LYS A 1 81 ? -14.487 5.301 18.065 1.00 84.88 81 LYS A CA 1
ATOM 651 C C . LYS A 1 81 ? -14.444 4.433 16.806 1.00 84.88 81 LYS A C 1
ATOM 653 O O . LYS A 1 81 ? -13.516 4.592 16.021 1.00 84.88 81 LYS A O 1
ATOM 658 N N . LEU A 1 82 ? -15.458 3.595 16.575 1.00 75.69 82 LEU A N 1
ATOM 659 C CA . LEU A 1 82 ? -15.544 2.744 15.387 1.00 75.69 82 LEU A CA 1
ATOM 660 C C . LEU A 1 82 ? -15.525 3.582 14.102 1.00 75.69 82 LEU A C 1
ATOM 662 O O . LEU A 1 82 ? -14.708 3.318 13.231 1.00 75.69 82 LEU A O 1
ATOM 666 N N . ARG A 1 83 ? -16.309 4.669 14.033 1.00 73.00 83 ARG A N 1
ATOM 667 C CA . ARG A 1 83 ? -16.293 5.587 12.874 1.00 73.00 83 ARG A CA 1
ATOM 668 C C . ARG A 1 83 ? -14.926 6.221 12.618 1.00 73.00 83 ARG A C 1
ATOM 670 O O . ARG A 1 83 ? -14.536 6.422 11.473 1.00 73.00 83 ARG A O 1
ATOM 677 N N . LYS A 1 84 ? -14.184 6.565 13.676 1.00 85.75 84 LYS A N 1
ATOM 678 C CA . LYS A 1 84 ? -12.820 7.106 13.535 1.00 85.75 84 LYS A CA 1
ATOM 679 C C . LYS A 1 84 ? -11.849 6.056 12.995 1.00 85.75 84 LYS A C 1
ATOM 681 O O . LYS A 1 84 ? -10.994 6.392 12.176 1.00 85.75 84 LYS A O 1
ATOM 686 N N . LEU A 1 85 ? -11.993 4.804 13.428 1.00 75.44 85 LEU A N 1
ATOM 687 C CA . LEU A 1 85 ? -11.202 3.687 12.911 1.00 75.44 85 LEU A CA 1
ATOM 688 C C . LEU A 1 85 ? -11.560 3.382 11.450 1.00 75.44 85 LEU A C 1
ATOM 690 O O . LEU A 1 85 ? -10.654 3.194 10.648 1.00 75.44 85 LEU A O 1
ATOM 694 N N . GLU A 1 86 ? -12.841 3.436 11.074 1.00 71.50 86 GLU A N 1
ATOM 695 C CA . GLU A 1 86 ? -13.294 3.309 9.679 1.00 71.50 86 GLU A CA 1
ATOM 696 C C . GLU A 1 86 ? -12.684 4.393 8.781 1.00 71.50 86 GLU A C 1
ATOM 698 O O . GLU A 1 86 ? -12.129 4.077 7.730 1.00 71.50 86 GLU A O 1
ATOM 703 N N . SER A 1 87 ? -12.702 5.655 9.225 1.00 78.06 87 SER A N 1
ATOM 704 C CA . SER A 1 87 ? -12.064 6.767 8.503 1.00 78.06 87 SER A CA 1
ATOM 705 C C . SER A 1 87 ? -10.558 6.545 8.341 1.00 78.06 87 SER A C 1
ATOM 707 O O . SER A 1 87 ? -10.014 6.697 7.250 1.00 78.06 87 SER A O 1
ATOM 709 N N . THR A 1 88 ? -9.879 6.133 9.416 1.00 82.56 88 THR A N 1
ATOM 710 C CA . THR A 1 88 ? -8.443 5.810 9.384 1.00 82.56 88 THR A CA 1
ATOM 711 C C . THR A 1 88 ? -8.152 4.665 8.407 1.00 82.56 88 THR A C 1
ATOM 713 O O . THR A 1 88 ? -7.197 4.726 7.632 1.00 82.56 88 THR A O 1
ATOM 716 N N . LEU A 1 89 ? -8.988 3.624 8.403 1.00 78.44 89 LEU A N 1
ATOM 717 C CA . LEU A 1 89 ? -8.863 2.479 7.504 1.00 78.44 89 LEU A CA 1
ATOM 718 C C . LEU A 1 89 ? -9.025 2.892 6.034 1.00 78.44 89 LEU A C 1
ATOM 720 O O . LEU A 1 89 ? -8.277 2.413 5.176 1.00 78.44 89 LEU A O 1
ATOM 724 N N . GLU A 1 90 ? -9.974 3.779 5.736 1.00 76.00 90 GLU A N 1
ATOM 725 C CA . GLU A 1 90 ? -10.187 4.314 4.390 1.00 76.00 90 GLU A CA 1
ATOM 726 C C . GLU A 1 90 ? -8.964 5.113 3.912 1.00 76.00 90 GLU A C 1
ATOM 728 O O . GLU A 1 90 ? -8.428 4.845 2.833 1.00 76.00 90 GLU A O 1
ATOM 733 N N . GLU A 1 91 ? -8.440 6.014 4.746 1.00 83.62 91 GLU A N 1
ATOM 734 C CA . GLU A 1 91 ? -7.237 6.803 4.448 1.00 83.62 91 GLU A CA 1
ATOM 735 C C . GLU A 1 91 ? -5.999 5.926 4.203 1.00 83.62 91 GLU A C 1
ATOM 737 O O . GLU A 1 91 ? -5.250 6.140 3.238 1.00 83.62 91 GLU A O 1
ATOM 742 N N . LEU A 1 92 ? -5.790 4.903 5.038 1.00 81.38 92 LEU A N 1
ATOM 743 C CA . LEU A 1 92 ? -4.698 3.943 4.872 1.00 81.38 92 LEU A CA 1
ATOM 744 C C . LEU A 1 92 ? -4.855 3.130 3.581 1.00 81.38 92 LEU A C 1
ATOM 746 O O . LEU A 1 92 ? -3.876 2.919 2.862 1.00 81.38 92 LEU A O 1
ATOM 750 N N . THR A 1 93 ? -6.080 2.725 3.238 1.00 76.50 93 THR A N 1
ATOM 751 C CA . THR A 1 93 ? -6.374 1.987 2.000 1.00 76.50 93 THR A CA 1
A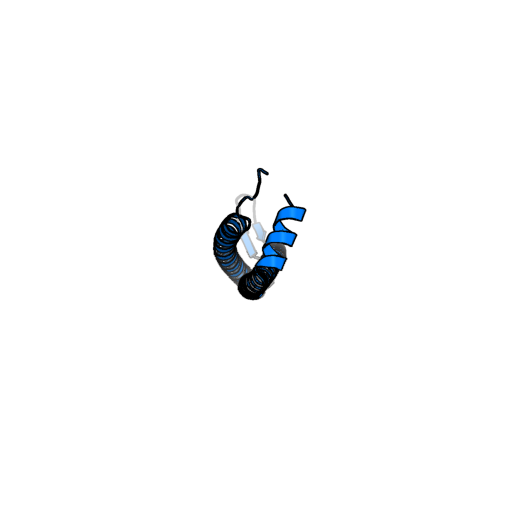TOM 752 C C . THR A 1 93 ? -6.079 2.839 0.764 1.00 76.50 93 THR A C 1
ATOM 754 O O . THR A 1 93 ? -5.409 2.379 -0.163 1.00 76.50 93 THR A O 1
ATOM 757 N N . VAL A 1 94 ? -6.494 4.109 0.763 1.00 82.19 94 VAL A N 1
ATOM 758 C CA . VAL A 1 94 ? -6.181 5.061 -0.315 1.00 82.19 94 VAL A CA 1
ATOM 759 C C . VAL A 1 94 ? -4.673 5.285 -0.431 1.00 82.19 94 VAL A C 1
ATOM 761 O O . VAL A 1 94 ? -4.127 5.313 -1.537 1.00 82.19 94 VAL A O 1
ATOM 764 N N . THR A 1 95 ? -3.980 5.427 0.699 1.00 83.50 95 THR A N 1
ATOM 765 C CA . THR A 1 95 ? -2.523 5.610 0.733 1.00 83.50 95 THR A CA 1
ATOM 766 C C . THR A 1 95 ? -1.801 4.403 0.143 1.00 83.50 95 THR A C 1
ATOM 768 O O . THR A 1 95 ? -0.928 4.563 -0.713 1.00 83.50 95 THR A O 1
ATOM 771 N N . ARG A 1 96 ? -2.220 3.189 0.516 1.00 86.81 96 ARG A N 1
ATOM 772 C CA . ARG A 1 96 ? -1.693 1.944 -0.047 1.00 86.81 96 ARG A CA 1
ATOM 773 C C . ARG A 1 96 ? -1.862 1.891 -1.569 1.00 86.81 96 ARG A C 1
ATOM 775 O O . ARG A 1 96 ? -0.890 1.622 -2.273 1.00 86.81 96 ARG A O 1
ATOM 782 N N . LEU A 1 97 ? -3.055 2.201 -2.082 1.00 74.50 97 LEU A N 1
ATOM 783 C CA . LEU A 1 97 ? -3.334 2.195 -3.525 1.00 74.50 97 LEU A CA 1
ATOM 784 C C . LEU A 1 97 ? -2.436 3.177 -4.294 1.00 74.50 97 LEU A C 1
ATOM 786 O O . LEU A 1 97 ? -1.910 2.841 -5.357 1.00 74.50 97 LEU A O 1
ATOM 790 N N . LYS A 1 98 ? -2.200 4.375 -3.744 1.00 80.81 98 LYS A N 1
ATOM 791 C CA . LYS A 1 98 ? -1.288 5.365 -4.346 1.00 80.81 98 LYS A CA 1
ATOM 792 C C . LYS A 1 98 ? 0.156 4.853 -4.418 1.00 80.81 98 LYS A C 1
ATOM 794 O O . LYS A 1 98 ? 0.832 5.056 -5.433 1.00 80.81 98 LYS A O 1
ATOM 799 N N . LEU A 1 99 ? 0.631 4.180 -3.369 1.00 82.75 99 LEU A N 1
ATOM 800 C CA . LEU A 1 99 ? 1.974 3.590 -3.330 1.00 82.75 99 LEU A CA 1
ATOM 801 C C . LEU A 1 99 ? 2.127 2.444 -4.347 1.00 82.75 99 LEU A C 1
ATOM 803 O O . LEU A 1 99 ? 3.128 2.387 -5.070 1.00 82.75 99 LEU A O 1
ATOM 807 N N . GLU A 1 100 ? 1.119 1.576 -4.470 1.00 78.00 100 GLU A N 1
ATOM 808 C CA . GLU A 1 100 ? 1.085 0.494 -5.466 1.00 78.00 100 GLU A CA 1
ATOM 809 C C . GLU A 1 100 ? 1.088 1.047 -6.904 1.00 78.00 100 GLU A C 1
ATOM 811 O O . GLU A 1 100 ? 1.897 0.624 -7.739 1.00 78.00 100 GLU A O 1
ATOM 816 N N . GLN A 1 101 ? 0.257 2.056 -7.191 1.00 76.69 101 GLN A N 1
ATOM 817 C CA . GLN A 1 101 ? 0.193 2.692 -8.511 1.00 76.69 101 GLN A CA 1
ATOM 818 C C . GLN A 1 101 ? 1.530 3.334 -8.907 1.00 76.69 101 GLN A C 1
ATOM 820 O O . GLN A 1 101 ? 1.990 3.179 -10.042 1.00 76.69 101 GLN A O 1
ATOM 825 N N . THR A 1 102 ? 2.185 4.013 -7.964 1.00 76.50 102 THR A N 1
ATOM 826 C CA . THR A 1 102 ? 3.498 4.636 -8.189 1.00 76.50 102 THR A CA 1
ATOM 827 C C . THR A 1 102 ? 4.562 3.582 -8.511 1.00 76.50 102 THR A C 1
ATOM 829 O O . THR A 1 102 ? 5.352 3.755 -9.440 1.00 76.50 102 THR A O 1
ATOM 832 N N . THR A 1 103 ? 4.546 2.449 -7.804 1.00 74.62 103 THR A N 1
ATOM 833 C CA . THR A 1 103 ? 5.466 1.325 -8.049 1.00 74.62 103 THR A CA 1
ATOM 834 C C . THR A 1 103 ? 5.293 0.753 -9.465 1.00 74.62 103 THR A C 1
ATOM 836 O O . THR A 1 103 ? 6.276 0.504 -10.168 1.00 74.62 103 THR A O 1
ATOM 839 N N . SER A 1 104 ? 4.048 0.622 -9.940 1.00 69.31 104 SER A N 1
ATOM 840 C CA . SER A 1 104 ? 3.741 0.169 -11.307 1.00 69.31 104 SER A CA 1
ATOM 841 C C . SER A 1 104 ? 4.283 1.119 -12.387 1.00 69.31 104 SER A C 1
ATOM 843 O O . SER A 1 104 ? 4.912 0.684 -13.356 1.00 69.31 104 SER A O 1
ATOM 845 N N . GLN A 1 105 ? 4.115 2.433 -12.203 1.00 73.19 105 GLN A N 1
ATOM 846 C CA . GLN A 1 105 ? 4.620 3.441 -13.143 1.00 73.19 105 GLN A CA 1
ATOM 847 C C . GLN A 1 105 ? 6.150 3.407 -13.267 1.00 73.19 105 GLN A C 1
ATOM 849 O O . GLN A 1 105 ? 6.682 3.484 -14.378 1.00 73.19 105 GLN A O 1
ATOM 854 N N . VAL A 1 106 ? 6.860 3.234 -12.149 1.00 72.06 106 VAL A N 1
ATOM 855 C CA . VAL A 1 106 ? 8.327 3.131 -12.136 1.00 72.06 106 VAL A CA 1
ATOM 856 C C . VAL A 1 106 ? 8.802 1.856 -12.834 1.00 72.06 106 VAL A C 1
ATOM 858 O O . VAL A 1 106 ? 9.749 1.909 -13.621 1.00 72.06 106 VAL A O 1
ATOM 861 N N . SER A 1 107 ? 8.120 0.727 -12.620 1.00 73.50 107 SER A N 1
ATOM 862 C CA . SER A 1 107 ? 8.406 -0.526 -13.334 1.00 73.50 107 SER A CA 1
ATOM 863 C C . SER A 1 107 ? 8.290 -0.355 -14.856 1.00 73.50 107 SER A C 1
ATOM 865 O O . SER A 1 107 ? 9.220 -0.677 -15.601 1.00 73.50 107 SER A O 1
ATOM 867 N N . ASN A 1 108 ? 7.205 0.273 -15.320 1.00 69.25 108 ASN A N 1
ATOM 868 C CA . ASN A 1 108 ? 6.999 0.572 -16.739 1.00 69.25 108 ASN A CA 1
ATOM 869 C C . ASN A 1 108 ? 8.082 1.501 -17.312 1.00 69.25 108 ASN A C 1
ATOM 871 O O . ASN A 1 108 ? 8.546 1.299 -18.437 1.00 69.25 108 ASN A O 1
ATOM 875 N N . ALA A 1 109 ? 8.509 2.512 -16.551 1.00 70.62 109 ALA A N 1
ATOM 876 C CA . ALA A 1 109 ? 9.581 3.413 -16.965 1.00 70.62 109 ALA A CA 1
ATOM 877 C C . ALA A 1 109 ? 10.933 2.685 -17.099 1.00 70.62 109 ALA A C 1
ATOM 879 O O . ALA A 1 109 ? 11.637 2.888 -18.091 1.00 70.62 109 ALA A O 1
ATOM 880 N N . LYS A 1 110 ? 11.272 1.792 -16.156 1.00 72.44 110 LYS A N 1
ATOM 881 C CA . LYS A 1 110 ? 12.485 0.956 -16.226 1.00 72.44 110 LYS A CA 1
ATOM 882 C C . LYS A 1 110 ? 12.487 0.059 -17.459 1.00 72.44 110 LYS A C 1
ATOM 884 O O . LYS A 1 110 ? 13.495 -0.007 -18.156 1.00 72.44 110 LYS A O 1
ATOM 889 N N . TRP A 1 111 ? 11.358 -0.581 -17.760 1.00 71.25 111 TRP A N 1
ATOM 890 C CA . TRP A 1 111 ? 11.237 -1.430 -18.944 1.00 71.25 111 TRP A CA 1
ATOM 891 C C . TRP A 1 111 ? 11.466 -0.644 -20.243 1.00 71.25 111 TRP A C 1
ATOM 893 O O . TRP A 1 111 ? 12.263 -1.062 -21.082 1.00 71.25 111 TRP A O 1
ATOM 903 N N . LYS A 1 112 ? 10.845 0.537 -20.389 1.00 68.38 112 LYS A N 1
ATOM 904 C CA . LYS A 1 112 ? 11.053 1.411 -21.561 1.00 68.38 112 LYS A CA 1
ATOM 905 C C . LYS A 1 112 ? 12.512 1.834 -21.721 1.00 68.38 112 LYS A C 1
ATOM 907 O O . LYS A 1 112 ? 13.018 1.899 -22.838 1.00 68.38 112 LYS A O 1
ATOM 912 N N . LEU A 1 113 ? 13.192 2.120 -20.614 1.00 74.56 113 LEU A N 1
ATOM 913 C CA . LEU A 1 113 ? 14.602 2.481 -20.641 1.00 74.56 113 LEU A CA 1
ATOM 914 C C . LEU A 1 113 ? 15.481 1.328 -21.133 1.00 74.56 113 LEU A C 1
ATOM 916 O O . LEU A 1 113 ? 16.378 1.559 -21.940 1.00 74.56 113 LEU A O 1
ATOM 920 N N . GLU A 1 114 ? 15.203 0.101 -20.699 1.00 75.50 114 GLU A N 1
ATOM 921 C CA . GLU A 1 114 ? 15.941 -1.078 -21.156 1.00 75.50 114 GLU A CA 1
ATOM 922 C C . GLU A 1 114 ? 15.766 -1.298 -22.666 1.00 75.50 114 GLU A C 1
ATOM 924 O O . GLU A 1 114 ? 16.743 -1.490 -23.389 1.00 75.50 114 GLU A O 1
ATOM 929 N N . GLN A 1 115 ? 14.539 -1.142 -23.175 1.00 69.62 115 GLN A N 1
ATOM 930 C CA . GLN A 1 115 ? 14.276 -1.192 -24.618 1.00 69.62 115 GLN A CA 1
ATOM 931 C C . GLN A 1 115 ? 15.045 -0.108 -25.387 1.00 69.62 115 GLN A C 1
ATOM 933 O O . GLN A 1 115 ? 15.639 -0.384 -26.430 1.00 69.62 115 GLN A O 1
ATOM 938 N N . ASN A 1 116 ? 15.106 1.113 -24.851 1.00 73.25 116 ASN A N 1
ATOM 939 C CA . ASN A 1 116 ? 15.875 2.197 -25.460 1.00 73.25 116 ASN A CA 1
ATOM 940 C C . ASN A 1 116 ? 17.384 1.907 -25.467 1.00 73.25 116 ASN A C 1
ATOM 942 O O . ASN A 1 116 ? 18.045 2.191 -26.465 1.00 73.25 116 ASN A O 1
ATOM 946 N N . LYS A 1 117 ? 17.936 1.316 -24.397 1.00 77.12 117 LYS A N 1
ATOM 947 C CA . LYS A 1 117 ? 19.350 0.903 -24.348 1.00 77.12 117 LYS A CA 1
ATOM 948 C C . LYS A 1 117 ? 19.670 -0.111 -25.446 1.00 77.12 117 LYS A C 1
ATOM 950 O O . LYS A 1 117 ? 20.640 0.076 -26.180 1.00 77.12 117 LYS A O 1
ATOM 955 N N . ILE A 1 118 ? 18.822 -1.128 -25.605 1.00 74.31 118 ILE A N 1
ATOM 956 C CA . ILE A 1 118 ? 18.954 -2.140 -26.662 1.00 74.31 118 ILE A CA 1
ATOM 957 C C . ILE A 1 118 ? 18.902 -1.482 -28.048 1.00 74.31 118 ILE A C 1
ATOM 959 O O . ILE A 1 118 ? 19.767 -1.736 -28.889 1.00 74.31 118 ILE A O 1
ATOM 963 N N . ALA A 1 119 ? 17.935 -0.591 -28.281 1.00 74.75 119 ALA A N 1
ATOM 964 C CA . ALA A 1 119 ? 17.779 0.103 -29.557 1.00 74.75 119 ALA A CA 1
ATOM 965 C C . ALA A 1 119 ? 18.988 0.994 -29.900 1.00 74.75 119 ALA A C 1
ATOM 967 O O . ALA A 1 119 ? 19.474 0.968 -31.033 1.00 74.75 119 ALA A O 1
ATOM 968 N N . ILE A 1 120 ? 19.515 1.742 -28.923 1.00 77.69 120 ILE A N 1
ATOM 969 C CA . ILE A 1 120 ? 20.721 2.566 -29.094 1.00 77.69 120 ILE A CA 1
ATOM 970 C C . ILE A 1 120 ? 21.925 1.685 -29.427 1.00 77.69 120 ILE A C 1
ATOM 972 O O . ILE A 1 120 ? 22.682 2.016 -30.340 1.00 77.69 120 ILE A O 1
ATOM 976 N N . GLN A 1 121 ? 22.102 0.558 -28.734 1.00 78.56 121 GLN A N 1
ATOM 977 C CA . GLN A 1 121 ? 23.213 -0.347 -29.015 1.00 78.56 121 GLN A CA 1
ATOM 978 C C . GLN A 1 121 ? 23.109 -0.954 -30.420 1.00 78.56 121 GLN A C 1
ATOM 980 O O . GLN A 1 121 ? 24.102 -1.006 -31.144 1.00 78.56 121 GLN A O 1
ATOM 985 N N . ALA A 1 122 ? 21.908 -1.344 -30.852 1.00 73.38 122 ALA A N 1
ATOM 986 C CA . ALA A 1 122 ? 21.676 -1.828 -32.209 1.00 73.38 122 ALA A CA 1
ATOM 987 C C . ALA A 1 122 ? 21.980 -0.751 -33.267 1.00 73.38 122 ALA A C 1
ATOM 989 O O . ALA A 1 122 ? 22.618 -1.038 -34.283 1.00 73.38 122 ALA A O 1
ATOM 990 N N . ALA A 1 123 ? 21.577 0.500 -33.020 1.00 72.94 123 ALA A N 1
ATOM 991 C CA . ALA A 1 123 ? 21.880 1.627 -33.898 1.00 72.94 123 ALA A CA 1
ATOM 992 C C . ALA A 1 123 ? 23.388 1.912 -33.973 1.00 72.94 123 ALA A C 1
ATOM 994 O O . ALA A 1 123 ? 23.910 2.114 -35.069 1.00 72.94 123 ALA A O 1
ATOM 995 N N . ARG A 1 124 ? 24.096 1.862 -32.834 1.00 81.44 124 ARG A N 1
ATOM 996 C CA . ARG A 1 124 ? 25.562 1.982 -32.768 1.00 81.44 124 ARG A CA 1
ATOM 997 C C . ARG A 1 124 ? 26.242 0.886 -33.582 1.00 81.44 124 ARG A C 1
ATOM 999 O O . ARG A 1 124 ? 27.015 1.209 -34.473 1.00 81.44 124 ARG A O 1
ATOM 1006 N N . ASN A 1 125 ? 25.880 -0.379 -33.365 1.00 76.75 125 ASN A N 1
ATOM 1007 C CA . ASN A 1 125 ? 26.432 -1.511 -34.117 1.00 76.75 125 ASN A CA 1
ATOM 1008 C C . ASN A 1 125 ? 26.196 -1.360 -35.631 1.00 76.75 125 ASN A C 1
ATOM 1010 O O . ASN A 1 125 ? 27.078 -1.635 -36.442 1.00 76.75 125 ASN A O 1
ATOM 1014 N N . ARG A 1 126 ? 25.003 -0.895 -36.026 1.00 77.19 126 ARG A N 1
ATOM 1015 C CA . ARG A 1 126 ? 24.665 -0.650 -37.433 1.00 77.19 126 ARG A CA 1
ATOM 1016 C C . ARG A 1 126 ? 25.478 0.495 -38.031 1.00 77.19 126 ARG A C 1
ATOM 1018 O O . ARG A 1 126 ? 25.924 0.381 -39.171 1.00 77.19 126 ARG A O 1
ATOM 1025 N N . LEU A 1 127 ? 25.651 1.588 -37.292 1.00 80.19 127 LEU A N 1
ATOM 1026 C CA . LEU A 1 127 ? 26.476 2.715 -37.717 1.00 80.19 127 LEU A CA 1
ATOM 1027 C C . LEU A 1 127 ? 27.932 2.280 -37.910 1.00 80.19 127 LEU A C 1
ATOM 1029 O O . LEU A 1 127 ? 28.541 2.623 -38.922 1.00 80.19 127 LEU A O 1
ATOM 1033 N N . ASP A 1 128 ? 28.455 1.482 -36.984 1.00 82.81 128 ASP A N 1
ATOM 1034 C CA . ASP A 1 128 ? 29.824 0.974 -37.019 1.00 82.81 128 ASP A CA 1
ATOM 1035 C C . ASP A 1 128 ? 30.046 0.060 -38.234 1.00 82.81 128 ASP A C 1
ATOM 1037 O O . ASP A 1 128 ? 30.965 0.260 -39.028 1.00 82.81 128 ASP A O 1
ATOM 1041 N N . TYR A 1 129 ? 29.110 -0.864 -38.480 1.00 82.94 129 TYR A N 1
ATOM 1042 C CA . TYR A 1 129 ? 29.103 -1.701 -39.681 1.00 82.94 129 TYR A CA 1
ATOM 1043 C C . TYR A 1 129 ? 29.112 -0.878 -40.974 1.00 82.94 129 TYR A C 1
ATOM 1045 O O . TYR A 1 129 ? 29.896 -1.151 -41.881 1.00 82.94 129 TYR A O 1
ATOM 1053 N N . LEU A 1 130 ? 28.239 0.129 -41.079 1.00 79.12 130 LEU A N 1
ATOM 1054 C CA . LEU A 1 130 ? 28.147 0.967 -42.276 1.00 79.12 130 LEU A CA 1
ATOM 1055 C C . LEU A 1 130 ? 29.403 1.816 -42.478 1.00 79.12 130 LEU A C 1
ATOM 1057 O O . LEU A 1 130 ? 29.831 1.992 -43.617 1.00 79.12 130 LEU A O 1
ATOM 1061 N N . THR A 1 131 ? 30.005 2.299 -41.392 1.00 82.06 131 THR A N 1
ATOM 1062 C CA . THR A 1 131 ? 31.259 3.060 -41.423 1.00 82.06 131 THR A CA 1
ATOM 1063 C C . THR A 1 131 ? 32.410 2.189 -41.918 1.00 82.06 131 THR A C 1
ATOM 1065 O O . THR A 1 131 ? 33.147 2.607 -42.809 1.00 82.06 131 THR A O 1
ATOM 1068 N N . ASN A 1 132 ? 32.505 0.950 -41.430 1.00 84.69 132 ASN A N 1
ATOM 1069 C CA . ASN A 1 132 ? 33.524 -0.008 -41.860 1.00 84.69 132 ASN A CA 1
ATOM 1070 C C . ASN A 1 132 ? 33.315 -0.482 -43.305 1.00 84.69 132 ASN A C 1
ATOM 1072 O O . ASN A 1 132 ? 34.274 -0.633 -44.058 1.00 84.69 132 ASN A O 1
ATOM 1076 N N . LYS A 1 133 ? 32.062 -0.701 -43.717 1.00 88.44 133 LYS A N 1
ATOM 1077 C CA . LYS A 1 133 ? 31.735 -1.180 -45.067 1.00 88.44 133 LYS A CA 1
ATOM 1078 C C . LYS A 1 133 ? 31.842 -0.089 -46.135 1.00 88.44 133 LYS A C 1
ATOM 1080 O O . LYS A 1 133 ? 32.194 -0.389 -47.272 1.00 88.44 133 LYS A O 1
ATOM 1085 N N . TYR A 1 134 ? 31.530 1.161 -45.788 1.00 88.25 134 TYR A N 1
ATOM 1086 C CA . TYR A 1 134 ? 31.497 2.294 -46.718 1.00 88.25 134 TYR A CA 1
ATOM 1087 C C . TYR A 1 134 ? 32.265 3.512 -46.171 1.00 88.25 134 TYR A C 1
ATOM 1089 O O . TYR A 1 134 ? 31.678 4.585 -45.971 1.00 88.25 134 TYR A O 1
ATOM 1097 N N . PRO A 1 135 ? 33.591 3.401 -45.973 1.00 80.44 135 PRO A N 1
ATOM 1098 C CA . PRO A 1 135 ? 34.381 4.415 -45.271 1.00 80.44 135 PRO A CA 1
ATOM 1099 C C . PRO A 1 135 ? 34.359 5.776 -45.978 1.00 80.44 135 PRO A C 1
ATOM 1101 O O . PRO A 1 135 ? 34.197 6.817 -45.344 1.00 80.44 135 PRO A O 1
ATOM 1104 N N . HIS A 1 136 ? 34.418 5.787 -47.312 1.00 80.94 136 HIS A N 1
ATOM 1105 C CA . HIS A 1 136 ? 34.413 7.019 -48.109 1.00 80.94 136 HIS A CA 1
ATOM 1106 C C . HIS A 1 136 ? 33.091 7.801 -47.995 1.00 80.94 136 HIS A C 1
ATOM 1108 O O . HIS A 1 136 ? 33.085 9.033 -48.040 1.00 80.94 136 HIS A O 1
ATOM 1114 N N . VAL A 1 137 ? 31.966 7.093 -47.826 1.00 79.00 137 VAL A N 1
ATOM 1115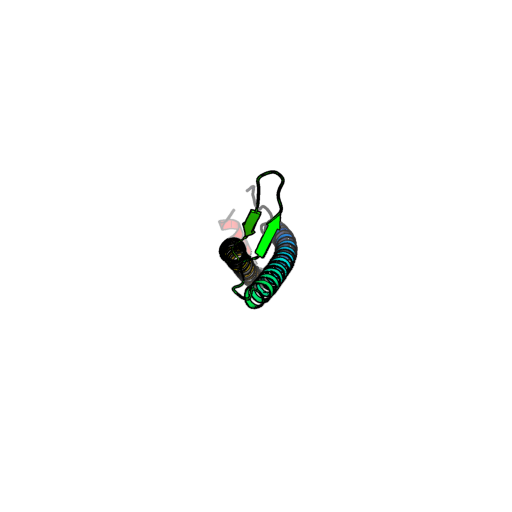 C CA . VAL A 1 137 ? 30.634 7.695 -47.654 1.00 79.00 137 VAL A CA 1
ATOM 1116 C C . VAL A 1 137 ? 30.491 8.251 -46.240 1.00 79.00 137 VAL A C 1
ATOM 1118 O O . VAL A 1 137 ? 30.040 9.385 -46.077 1.00 79.00 137 VAL A O 1
ATOM 1121 N N . ALA A 1 138 ? 30.943 7.500 -45.233 1.00 72.50 138 ALA A N 1
ATOM 1122 C CA . ALA A 1 138 ? 30.942 7.937 -43.841 1.00 72.50 138 ALA A CA 1
ATOM 1123 C C . ALA A 1 138 ? 31.798 9.201 -43.638 1.00 72.50 138 ALA A C 1
ATOM 1125 O O . ALA A 1 138 ? 31.308 10.191 -43.096 1.00 72.50 138 ALA A O 1
ATOM 1126 N N . SER A 1 139 ? 33.029 9.241 -44.165 1.00 70.31 139 SER A N 1
ATOM 1127 C CA . SER A 1 139 ? 33.888 10.435 -44.086 1.00 70.31 139 SER A CA 1
ATOM 1128 C C . SER A 1 139 ? 33.278 11.662 -44.776 1.00 70.31 139 SER A C 1
ATOM 1130 O O . SER A 1 139 ? 33.423 12.783 -44.285 1.00 70.31 139 SER A O 1
ATOM 1132 N N . LYS A 1 140 ? 32.570 11.475 -45.901 1.00 72.62 140 LYS A N 1
ATOM 1133 C CA . LYS A 1 140 ? 31.879 12.564 -46.612 1.00 72.62 140 LYS A CA 1
ATOM 1134 C C . LYS A 1 140 ? 30.663 13.082 -45.838 1.00 72.62 140 LYS A C 1
ATOM 1136 O O . LYS A 1 140 ? 30.408 14.283 -45.861 1.00 72.62 140 LYS A O 1
ATOM 1141 N N . ALA A 1 141 ? 29.928 12.198 -45.163 1.00 69.25 141 ALA A N 1
ATOM 1142 C CA . ALA A 1 141 ? 28.810 12.573 -44.303 1.00 69.25 141 ALA A CA 1
ATOM 1143 C C . ALA A 1 141 ? 29.284 13.352 -43.065 1.00 69.25 141 ALA A C 1
ATOM 1145 O O . ALA A 1 141 ? 28.715 14.395 -42.759 1.00 69.25 141 ALA A O 1
ATOM 1146 N N . ILE A 1 142 ? 30.369 12.913 -42.416 1.00 65.31 142 ILE A N 1
ATOM 1147 C CA . ILE A 1 142 ? 30.959 13.596 -41.251 1.00 65.31 142 ILE A CA 1
ATOM 1148 C C . ILE A 1 142 ? 31.428 15.011 -41.624 1.00 65.31 142 ILE A C 1
ATOM 1150 O O . ILE A 1 142 ? 31.072 15.964 -40.937 1.00 65.31 142 ILE A O 1
ATOM 1154 N N . ARG A 1 143 ? 32.126 15.174 -42.761 1.00 58.75 143 ARG A N 1
ATOM 1155 C CA . ARG A 1 143 ? 32.568 16.493 -43.267 1.00 58.75 143 ARG A CA 1
ATOM 1156 C C . ARG A 1 143 ? 31.437 17.474 -43.587 1.00 58.75 143 ARG A C 1
ATOM 1158 O O . ARG A 1 143 ? 31.713 18.655 -43.727 1.00 58.75 143 ARG A O 1
ATOM 1165 N N . LYS A 1 144 ? 30.203 17.002 -43.791 1.00 56.38 144 LYS A N 1
ATOM 1166 C CA . LYS A 1 144 ? 29.034 17.865 -44.043 1.00 56.38 144 LYS A CA 1
ATOM 1167 C C . LYS A 1 144 ? 28.354 18.352 -42.759 1.00 56.38 144 LYS A C 1
ATOM 1169 O O . LYS A 1 144 ? 27.517 19.243 -42.847 1.00 56.38 144 LYS A O 1
ATOM 1174 N N . ILE A 1 145 ? 28.638 17.722 -41.618 1.00 54.62 145 ILE A N 1
ATOM 1175 C CA . ILE A 1 145 ? 28.014 18.022 -40.320 1.00 54.62 145 ILE A CA 1
ATOM 1176 C C . ILE A 1 145 ? 28.920 18.933 -39.470 1.00 54.62 145 ILE A C 1
ATOM 1178 O O . ILE A 1 145 ? 28.412 19.686 -38.643 1.00 54.62 145 IL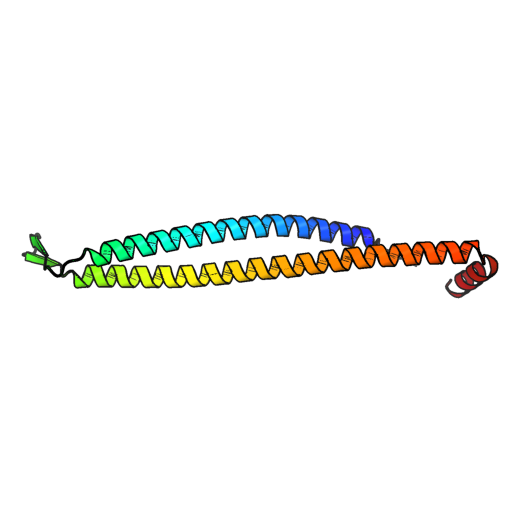E A O 1
ATOM 1182 N N . THR A 1 146 ? 30.240 18.869 -39.676 1.00 46.00 146 THR A N 1
ATOM 1183 C CA . THR A 1 146 ? 31.233 19.841 -39.176 1.00 46.00 146 THR A CA 1
ATOM 1184 C C . THR A 1 146 ? 31.275 21.095 -40.028 1.00 46.00 146 THR A C 1
ATOM 1186 O O . THR A 1 146 ? 31.324 22.191 -39.434 1.00 46.00 146 THR A O 1
#

pLDDT: mean 73.34, std 11.98, range [37.38, 95.69]

Organism: NCBI:txid76759

Secondary structure (DSSP, 8-state):
------HHHHHHHHHHHHHHHHHHHHHHHHHHHHHHHHHHHHHHHHHHHHHT--SPPEEEEETTEEEEE-HHHHHHHHHHHHHHHHHHHHHHHHHHHHHHHHHHHHHHHHHHHHHHHHHHHHHHHHHHHHHHH-HHHHHHHHHHH-

Radius of gyration: 32.83 Å; chains: 1; bounding box: 64×30×95 Å

Sequence (146 aa):
MKYHIDSTENLEFNISNEKRKDVQRAREIETVNTNINTTRDEMLILMDSMSKMDGTVTYEHSKHGLKANYLYAGYADNTSKLRKLESTLEELTVTRLKLEQTTSQVSNAKWKLEQNKIAIQAARNRLDYLTNKYPHVASKAIRKIT

Foldseek 3Di:
DPPPDPPPVVVVVVLVVVVVVLVVLVVVLVVLVVLLVVLVVVLVVLVVVLVPLDQDWDWDQDPVGIDTDGVVVVNVVSVVVNVVSVVVNVVSVVVSVVSVVVSVVSVVVVVVVVVVVVVVVVVVVVLVVCCVVPVVVVVVVVVVVD